Protein AF-A0A2G9YTM8-F1 (afdb_monomer)

Organism: NCBI:txid1974723

Mean predicted aligned error: 4.41 Å

Sequence (89 aa):
MRIKESKNLTYTKTPFDYFEPWEKVEPEKCILEDFHSLNAKLELIFKNGTHGFIEAKNREGGLEIDKLEEGLKNFIDRTYEDILNTNIL

Radius of gyration: 12.07 Å; Cα contacts (8 Å, |Δi|>4): 171; chains: 1; bounding box: 35×21×29 Å

Folds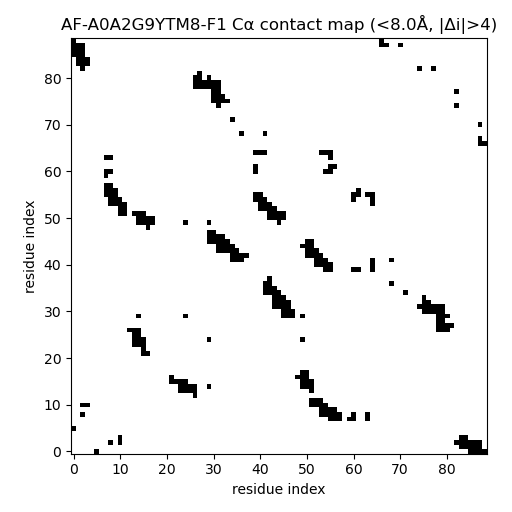eek 3Di:
DFLLPDPFKDKDQFWDAPPDPDDGHHQQPFAFADWDDDQQKIWTAGPVRTIMMMGTPDPVSSVVVVLLVVQCVVRHRHTSVCNRGDDSD

pLDDT: mean 88.09, std 9.7, range [51.0, 96.62]

Structure (mmCIF, N/CA/C/O backbone):
data_AF-A0A2G9YTM8-F1
#
_entry.id   AF-A0A2G9YTM8-F1
#
loop_
_atom_site.group_PDB
_atom_site.id
_atom_site.type_symbol
_atom_site.label_atom_id
_atom_site.label_alt_id
_atom_site.label_comp_id
_atom_site.label_asym_id
_atom_site.label_entity_id
_atom_site.label_seq_id
_atom_site.pdbx_PDB_ins_code
_atom_site.Cartn_x
_atom_site.Cartn_y
_atom_site.Cartn_z
_atom_site.occupancy
_atom_site.B_iso_or_equiv
_atom_site.auth_seq_id
_atom_site.auth_comp_id
_atom_site.auth_asym_id
_atom_site.auth_atom_id
_atom_site.pdbx_PDB_model_num
ATOM 1 N N . MET A 1 1 ? -12.780 5.246 3.028 1.00 66.12 1 MET A N 1
ATOM 2 C CA . MET A 1 1 ? -11.666 5.887 3.775 1.00 66.12 1 MET A CA 1
ATOM 3 C C . MET A 1 1 ? -10.381 5.648 2.999 1.00 66.12 1 MET A C 1
ATOM 5 O O . MET A 1 1 ? -10.219 4.538 2.499 1.00 66.12 1 MET A O 1
ATOM 9 N N . ARG A 1 2 ? -9.498 6.648 2.873 1.00 83.00 2 ARG A N 1
ATOM 10 C CA . ARG A 1 2 ? -8.199 6.476 2.201 1.00 83.00 2 ARG A CA 1
ATOM 11 C C . ARG A 1 2 ? -7.177 5.832 3.130 1.00 83.00 2 ARG A C 1
ATOM 13 O O . ARG A 1 2 ? -7.165 6.151 4.318 1.00 83.00 2 ARG A O 1
ATOM 20 N N . ILE A 1 3 ? -6.267 5.016 2.593 1.00 84.31 3 ILE A N 1
ATOM 21 C CA . ILE A 1 3 ? -5.191 4.381 3.382 1.00 84.31 3 ILE A CA 1
ATOM 22 C C . ILE A 1 3 ? -4.376 5.443 4.124 1.00 84.31 3 ILE A C 1
ATOM 24 O O . ILE A 1 3 ? -4.139 5.323 5.325 1.00 84.31 3 ILE A O 1
ATOM 28 N N . LYS A 1 4 ? -4.024 6.536 3.433 1.00 85.62 4 LYS A N 1
ATOM 29 C CA . LYS A 1 4 ? -3.229 7.629 4.011 1.00 85.62 4 LYS A CA 1
ATOM 30 C C . LYS A 1 4 ? -3.914 8.383 5.160 1.00 85.62 4 LYS A C 1
ATOM 32 O O . LYS A 1 4 ? -3.238 9.072 5.918 1.00 85.62 4 LYS A O 1
ATOM 37 N N . GLU A 1 5 ? -5.237 8.273 5.264 1.00 87.50 5 GLU A N 1
ATOM 38 C CA . GLU A 1 5 ? -6.073 8.930 6.276 1.00 87.50 5 GLU A CA 1
ATOM 39 C C . GLU A 1 5 ? -6.473 7.963 7.405 1.00 87.50 5 GLU A C 1
ATOM 41 O O . GLU A 1 5 ? -7.016 8.400 8.422 1.00 87.50 5 GLU A O 1
ATOM 46 N N . SER A 1 6 ? -6.200 6.659 7.263 1.00 88.75 6 SER A N 1
ATOM 47 C CA . SER A 1 6 ? -6.535 5.673 8.286 1.00 88.75 6 SER A CA 1
ATOM 48 C C . SER A 1 6 ? -5.683 5.865 9.540 1.00 88.75 6 SER A C 1
ATOM 50 O O . SER A 1 6 ? -4.451 5.819 9.514 1.00 88.75 6 SER A O 1
ATOM 52 N N . LYS A 1 7 ? -6.349 6.004 10.689 1.00 92.88 7 LYS A N 1
ATOM 53 C CA . LYS A 1 7 ? -5.693 5.946 12.006 1.00 92.88 7 LYS A CA 1
ATOM 54 C C . LYS A 1 7 ? -5.278 4.519 12.394 1.00 92.88 7 LYS A C 1
ATOM 56 O O . LYS A 1 7 ? -4.442 4.356 13.283 1.00 92.88 7 LYS A O 1
ATOM 61 N N . ASN A 1 8 ? -5.851 3.511 11.733 1.00 93.69 8 ASN A N 1
ATOM 62 C CA . ASN A 1 8 ? -5.705 2.092 12.053 1.00 93.69 8 ASN A CA 1
ATOM 63 C C . ASN A 1 8 ? -4.630 1.395 11.210 1.00 93.69 8 ASN A C 1
ATOM 65 O O . ASN A 1 8 ? -4.202 0.300 11.572 1.00 93.69 8 ASN A O 1
ATOM 69 N N . LEU A 1 9 ? -4.157 2.038 10.140 1.00 93.19 9 LEU A N 1
ATOM 70 C CA . LEU A 1 9 ? -3.115 1.519 9.257 1.00 93.19 9 LEU A CA 1
ATOM 71 C C . LEU A 1 9 ? -1.824 2.337 9.361 1.00 93.19 9 LEU A C 1
ATOM 73 O O . LEU A 1 9 ? -1.823 3.532 9.682 1.00 93.19 9 LEU A O 1
ATOM 77 N N . THR A 1 10 ? -0.699 1.686 9.094 1.00 94.31 10 THR A N 1
ATOM 78 C CA . THR A 1 10 ? 0.559 2.324 8.694 1.00 94.31 10 THR A CA 1
ATOM 79 C C . THR A 1 10 ? 0.912 1.869 7.287 1.00 94.31 10 THR A C 1
ATOM 81 O O . THR A 1 10 ? 0.482 0.804 6.857 1.00 94.31 10 THR A O 1
ATOM 84 N N . TYR A 1 11 ? 1.682 2.672 6.565 1.00 92.81 11 TYR A N 1
ATOM 85 C CA . TYR A 1 11 ? 2.140 2.320 5.230 1.00 92.81 11 TYR A CA 1
ATOM 86 C C . TYR A 1 11 ? 3.543 2.862 4.969 1.00 92.81 11 TYR A C 1
ATOM 88 O O . TYR A 1 11 ? 3.980 3.847 5.578 1.00 92.81 11 TYR A O 1
ATOM 96 N N . THR A 1 12 ? 4.246 2.230 4.037 1.00 91.50 12 THR A N 1
ATOM 97 C CA . THR A 1 12 ? 5.543 2.703 3.559 1.00 91.50 12 THR A CA 1
ATOM 98 C C . THR A 1 12 ? 5.343 3.963 2.724 1.00 91.50 12 THR A C 1
ATOM 100 O O . THR A 1 12 ? 4.692 3.915 1.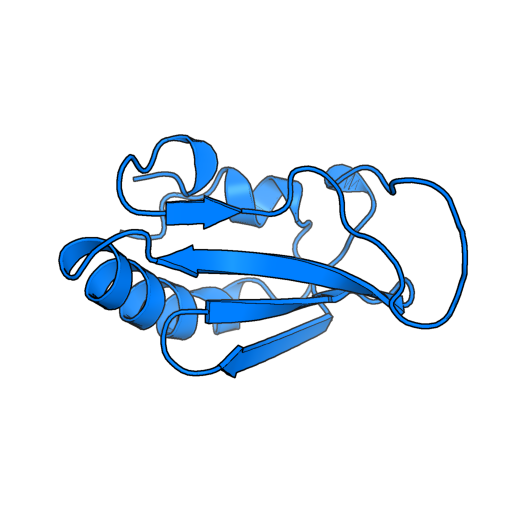688 1.00 91.50 12 THR A O 1
ATOM 103 N N . LYS A 1 13 ? 5.918 5.099 3.131 1.00 87.00 13 LYS A N 1
ATOM 104 C CA . LYS A 1 13 ? 5.750 6.375 2.404 1.00 87.00 13 LYS A CA 1
ATOM 105 C C . LYS A 1 13 ? 6.346 6.370 0.992 1.00 87.00 13 LYS A C 1
ATOM 107 O O . LYS A 1 13 ? 5.841 7.075 0.132 1.00 87.00 13 LYS A O 1
ATOM 112 N N . THR A 1 14 ? 7.409 5.601 0.780 1.00 86.19 14 THR A N 1
ATOM 113 C CA . THR A 1 14 ? 8.143 5.479 -0.487 1.00 86.19 14 THR A CA 1
ATOM 114 C C . THR A 1 14 ? 8.615 4.034 -0.642 1.00 86.19 14 THR A C 1
ATOM 116 O O . THR A 1 14 ? 9.301 3.561 0.272 1.00 86.19 14 THR A O 1
ATOM 119 N N . PRO A 1 15 ? 8.272 3.331 -1.731 1.00 85.44 15 PRO A N 1
ATOM 120 C CA . PRO A 1 15 ? 8.750 1.973 -1.969 1.00 85.44 15 PRO A CA 1
ATOM 121 C C . PRO A 1 15 ? 10.278 1.874 -2.025 1.00 85.44 15 PRO A C 1
ATOM 123 O O . PRO A 1 15 ? 10.970 2.856 -2.314 1.00 85.44 15 PRO A O 1
ATOM 126 N N . PHE A 1 16 ? 10.792 0.686 -1.717 1.00 88.06 16 PHE A N 1
ATOM 127 C CA . PHE A 1 16 ? 12.223 0.376 -1.697 1.00 88.06 16 PHE A CA 1
ATOM 128 C C . PHE A 1 16 ? 12.481 -1.052 -2.190 1.00 88.06 16 PHE A C 1
ATOM 130 O O . PHE A 1 16 ? 11.583 -1.889 -2.141 1.00 88.06 16 PHE A O 1
ATOM 137 N N . ASP A 1 17 ? 13.690 -1.324 -2.675 1.00 82.44 17 ASP A N 1
ATOM 138 C CA . ASP A 1 17 ? 14.124 -2.674 -3.056 1.00 82.44 17 ASP A CA 1
ATOM 139 C C . ASP A 1 17 ? 14.623 -3.442 -1.815 1.00 82.44 17 ASP A C 1
ATOM 141 O O . ASP A 1 17 ? 15.246 -2.868 -0.920 1.00 82.44 17 ASP A O 1
ATOM 145 N N . TYR A 1 18 ? 14.335 -4.740 -1.741 1.00 73.38 18 TYR A N 1
ATOM 146 C CA . TYR A 1 18 ? 14.821 -5.627 -0.683 1.00 73.38 18 TYR A CA 1
ATOM 147 C C . TYR A 1 18 ? 16.299 -5.995 -0.824 1.00 73.38 18 TYR A C 1
ATOM 149 O O . TYR A 1 18 ? 16.954 -6.275 0.184 1.00 73.38 18 TYR A O 1
ATOM 157 N N . PHE A 1 19 ? 16.805 -6.055 -2.057 1.00 67.50 19 PHE A N 1
ATOM 158 C CA . PHE A 1 19 ? 18.106 -6.650 -2.366 1.00 67.50 19 PHE A CA 1
ATOM 159 C C . PHE A 1 19 ? 19.200 -5.622 -2.645 1.00 67.50 19 PHE A C 1
ATOM 161 O O . PHE A 1 19 ? 20.377 -5.985 -2.664 1.00 67.50 19 PHE A O 1
ATOM 168 N N . GLU A 1 20 ? 18.840 -4.350 -2.804 1.00 59.28 20 GLU A N 1
ATOM 169 C CA . GLU A 1 20 ? 19.778 -3.292 -3.155 1.00 59.28 20 GLU A CA 1
ATOM 170 C C . GLU A 1 20 ? 19.793 -2.132 -2.143 1.00 59.28 20 GLU A C 1
ATOM 172 O O . GLU A 1 20 ? 18.755 -1.730 -1.614 1.00 59.28 20 GLU A O 1
ATOM 177 N N . PRO A 1 21 ? 20.972 -1.550 -1.859 1.00 51.00 21 PRO A N 1
ATOM 178 C CA . PRO A 1 21 ? 21.126 -0.497 -0.865 1.00 51.00 21 PRO A CA 1
ATOM 179 C C . PRO A 1 21 ? 20.796 0.888 -1.454 1.00 51.00 21 PRO A C 1
ATOM 181 O O . PRO A 1 21 ? 21.664 1.756 -1.437 1.00 51.00 21 PRO A O 1
ATOM 184 N N . TRP A 1 22 ? 19.594 1.124 -2.003 1.00 59.28 22 TRP A N 1
ATOM 185 C CA . TRP A 1 22 ? 19.336 2.372 -2.748 1.00 59.28 22 TRP A CA 1
ATOM 186 C C . TRP A 1 22 ? 17.977 3.053 -2.556 1.00 59.28 22 TRP A C 1
ATOM 188 O O . TRP A 1 22 ? 17.074 2.594 -1.862 1.00 59.28 22 TRP A O 1
ATOM 198 N N . GLU A 1 23 ? 17.975 4.259 -3.127 1.00 64.69 23 GLU A N 1
ATOM 199 C CA . GLU A 1 23 ? 17.119 5.424 -2.964 1.00 64.69 23 GLU A CA 1
ATOM 200 C C . GLU A 1 23 ? 15.617 5.140 -2.921 1.00 64.69 23 GLU A C 1
ATOM 202 O O . GLU A 1 23 ? 15.074 4.289 -3.619 1.00 64.69 23 GLU A O 1
ATOM 207 N N . LYS A 1 24 ? 14.928 5.942 -2.106 1.00 76.38 24 LYS A N 1
ATOM 208 C CA . LYS A 1 24 ? 13.468 5.976 -2.039 1.00 76.38 24 LYS A CA 1
ATOM 209 C C . LYS A 1 24 ? 12.898 6.261 -3.428 1.00 76.38 24 LYS A C 1
ATOM 211 O O . LYS A 1 24 ? 13.223 7.293 -4.013 1.00 76.38 24 LYS A O 1
ATOM 216 N N . VAL A 1 25 ? 12.018 5.391 -3.918 1.00 83.94 25 VAL A N 1
ATOM 217 C CA . VAL A 1 25 ? 11.288 5.630 -5.168 1.00 83.94 25 VAL A CA 1
ATOM 218 C C . VAL A 1 25 ? 9.967 6.324 -4.853 1.00 83.94 25 VAL A C 1
ATOM 220 O O . VAL A 1 25 ? 9.271 5.975 -3.898 1.00 83.94 25 VAL A O 1
ATOM 223 N N . GLU A 1 26 ? 9.627 7.341 -5.642 1.00 89.06 26 GLU A N 1
ATOM 224 C CA . GLU A 1 26 ? 8.383 8.088 -5.459 1.00 89.06 26 GLU A CA 1
ATOM 225 C C . GLU A 1 26 ? 7.150 7.210 -5.765 1.00 89.06 26 GLU A C 1
ATOM 227 O O . GLU A 1 26 ? 7.165 6.458 -6.749 1.00 89.06 26 GLU A O 1
ATOM 232 N N . PRO A 1 27 ? 6.059 7.302 -4.975 1.00 90.75 27 PRO A N 1
ATOM 233 C CA . PRO A 1 27 ? 4.861 6.471 -5.148 1.00 90.75 27 PRO A CA 1
ATOM 234 C C . PRO A 1 27 ? 4.221 6.523 -6.544 1.00 90.75 27 PRO A C 1
ATOM 236 O O . PRO A 1 27 ? 3.730 5.507 -7.032 1.00 90.75 27 PRO A O 1
ATOM 239 N N . GLU A 1 28 ? 4.261 7.673 -7.217 1.00 93.31 28 GLU A N 1
ATOM 240 C CA . GLU A 1 28 ? 3.723 7.864 -8.575 1.00 93.31 28 GLU A CA 1
ATOM 241 C C . GLU A 1 28 ? 4.446 7.017 -9.644 1.00 93.31 28 GLU A C 1
ATOM 243 O O . GLU A 1 28 ? 3.887 6.726 -10.700 1.00 93.31 28 GLU A O 1
ATOM 248 N N . LYS A 1 29 ? 5.686 6.582 -9.370 1.00 92.81 29 LYS A N 1
ATOM 249 C CA . LYS A 1 29 ? 6.517 5.778 -10.286 1.00 92.81 29 LYS A CA 1
ATOM 250 C C . LYS A 1 29 ? 6.409 4.273 -10.039 1.00 92.81 29 LYS A C 1
ATOM 252 O O . LYS A 1 29 ? 7.056 3.492 -10.734 1.00 92.81 29 LYS A O 1
ATOM 257 N N . CYS A 1 30 ? 5.632 3.862 -9.041 1.00 94.25 30 CYS A N 1
ATOM 258 C CA . CYS A 1 30 ? 5.531 2.475 -8.607 1.00 94.25 30 CYS A CA 1
ATOM 259 C C . CYS A 1 30 ? 4.189 1.901 -9.064 1.00 94.25 30 CYS A C 1
ATOM 261 O O . CYS A 1 30 ? 3.155 2.250 -8.506 1.00 94.25 30 CYS A O 1
ATOM 263 N N . ILE A 1 31 ? 4.196 1.055 -10.095 1.00 96.44 31 ILE A N 1
ATOM 264 C CA . ILE A 1 31 ? 2.985 0.432 -10.653 1.00 96.44 31 ILE A CA 1
ATOM 265 C C . ILE A 1 31 ? 2.812 -0.953 -10.041 1.00 96.44 31 ILE A C 1
ATOM 267 O O . ILE A 1 31 ? 3.741 -1.758 -10.120 1.00 96.44 31 ILE A O 1
ATOM 271 N N . LEU A 1 32 ? 1.648 -1.224 -9.447 1.00 96.25 32 LEU A N 1
ATOM 272 C CA . LEU A 1 32 ? 1.356 -2.497 -8.790 1.00 96.25 32 LEU A CA 1
ATOM 273 C C . LEU A 1 32 ? 1.366 -3.643 -9.804 1.00 96.25 32 LEU A C 1
ATOM 275 O O . LEU A 1 32 ? 0.641 -3.610 -10.801 1.00 96.25 32 LEU A O 1
ATOM 279 N N . GLU A 1 33 ? 2.196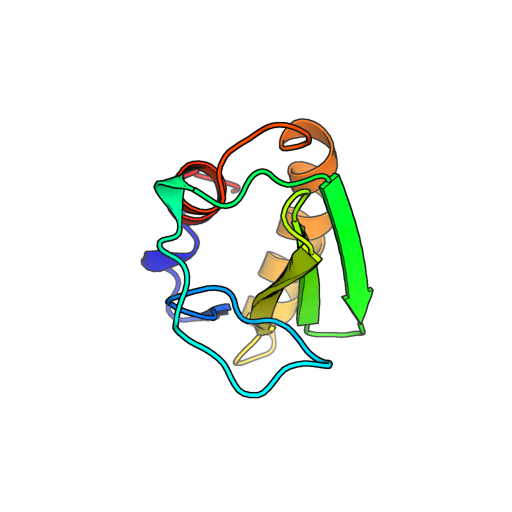 -4.642 -9.524 1.00 96.62 33 GLU A N 1
ATOM 280 C CA . GLU A 1 33 ? 2.307 -5.883 -10.287 1.00 96.62 33 GLU A CA 1
ATOM 281 C C . GLU A 1 33 ? 1.613 -7.036 -9.568 1.00 96.62 33 GLU A C 1
ATOM 283 O O . GLU A 1 33 ? 0.816 -7.746 -10.176 1.00 96.62 33 GLU A O 1
ATOM 288 N N . ASP A 1 34 ? 1.889 -7.189 -8.274 1.00 96.50 34 ASP A N 1
ATOM 289 C CA . ASP A 1 34 ? 1.346 -8.252 -7.433 1.00 96.50 34 ASP A CA 1
ATOM 290 C C . ASP A 1 34 ? 1.253 -7.777 -5.974 1.00 96.50 34 ASP A C 1
ATOM 292 O O . ASP A 1 34 ? 1.807 -6.738 -5.601 1.00 96.50 34 ASP A O 1
ATOM 296 N N . PHE A 1 35 ? 0.535 -8.512 -5.132 1.00 95.56 35 PHE A N 1
ATOM 297 C CA . PHE A 1 35 ? 0.482 -8.248 -3.699 1.00 95.56 35 PHE A CA 1
ATOM 298 C C . PHE A 1 35 ? 0.258 -9.530 -2.906 1.00 95.56 35 PHE A C 1
ATOM 300 O O . PHE A 1 35 ? -0.546 -10.381 -3.288 1.00 95.56 35 PHE A O 1
ATOM 307 N N . HIS A 1 36 ? 0.921 -9.647 -1.757 1.00 94.81 36 HIS A N 1
ATOM 308 C CA . HIS A 1 36 ? 0.806 -10.813 -0.882 1.00 94.81 36 HIS A CA 1
ATOM 309 C C . HIS A 1 36 ? 0.282 -10.416 0.495 1.00 94.81 36 HIS A C 1
ATOM 311 O O . HIS A 1 36 ? 0.695 -9.416 1.088 1.00 94.81 36 HIS A O 1
ATOM 317 N N . SER A 1 37 ? -0.629 -11.238 1.012 1.00 92.69 37 SER A N 1
ATOM 318 C CA . SER A 1 37 ? -1.143 -11.120 2.372 1.00 92.69 37 SER A CA 1
ATOM 319 C C . SER A 1 37 ? -0.227 -11.859 3.343 1.00 92.69 37 SER A C 1
ATOM 321 O O . SER A 1 37 ? 0.061 -13.047 3.185 1.00 92.69 37 SER A O 1
ATOM 323 N N . LEU A 1 38 ? 0.259 -11.139 4.349 1.00 87.94 38 LEU A N 1
ATOM 324 C CA . LEU A 1 38 ? 1.206 -11.602 5.359 1.00 87.94 38 LEU A CA 1
ATOM 325 C C . LEU A 1 38 ? 0.635 -11.326 6.755 1.00 87.94 38 LEU A C 1
ATOM 327 O O . LEU A 1 38 ? 1.122 -10.476 7.503 1.00 87.94 38 LEU A O 1
ATOM 331 N N . ASN A 1 39 ? -0.405 -12.069 7.132 1.00 83.50 39 ASN A N 1
ATOM 332 C CA . ASN A 1 39 ? -1.168 -11.859 8.367 1.00 83.50 39 ASN A CA 1
ATOM 333 C C . ASN A 1 39 ? -1.785 -10.446 8.424 1.00 83.50 39 ASN A C 1
ATOM 335 O O . ASN A 1 39 ? -2.714 -10.139 7.697 1.00 83.50 39 ASN A O 1
ATOM 339 N N . ALA A 1 40 ? -1.269 -9.572 9.292 1.00 87.38 40 ALA A N 1
ATOM 340 C CA . ALA A 1 40 ? -1.769 -8.215 9.518 1.00 87.38 40 ALA A CA 1
ATOM 341 C C . ALA A 1 40 ? -1.100 -7.167 8.605 1.00 87.38 40 ALA A C 1
ATOM 343 O O . ALA A 1 40 ? -1.046 -5.979 8.940 1.00 87.38 40 ALA A O 1
ATOM 344 N N . LYS A 1 41 ? -0.525 -7.622 7.491 1.00 93.69 41 LYS A N 1
ATOM 345 C CA . LYS A 1 41 ? 0.329 -6.853 6.594 1.00 93.69 41 LYS A CA 1
ATOM 346 C C . LYS A 1 41 ? 0.042 -7.241 5.152 1.00 93.69 41 LYS A C 1
ATOM 348 O O . LYS A 1 41 ? -0.081 -8.420 4.848 1.00 93.69 41 LYS A O 1
ATOM 353 N N . LEU A 1 42 ? 0.012 -6.249 4.277 1.00 94.50 42 LEU A N 1
ATOM 354 C CA . LEU A 1 42 ? 0.038 -6.413 2.834 1.00 94.50 42 LEU A CA 1
ATOM 355 C C . LEU A 1 42 ? 1.400 -5.974 2.323 1.00 94.50 42 LEU A C 1
ATOM 357 O O . LEU A 1 42 ? 1.856 -4.862 2.608 1.00 94.50 42 LEU A O 1
ATOM 361 N N . GLU A 1 43 ? 2.037 -6.862 1.580 1.00 95.44 43 GLU A N 1
ATOM 362 C CA . GLU A 1 43 ? 3.180 -6.552 0.741 1.00 95.44 43 GLU A CA 1
ATOM 363 C C . GLU A 1 43 ? 2.686 -6.222 -0.663 1.00 95.44 43 GLU A C 1
ATOM 365 O O . GLU A 1 43 ? 1.916 -6.978 -1.246 1.00 95.44 43 GLU A O 1
ATOM 370 N N . LEU A 1 44 ? 3.117 -5.082 -1.188 1.00 95.19 44 LEU A N 1
ATOM 371 C CA . LEU A 1 44 ? 2.849 -4.633 -2.546 1.00 95.19 44 LEU A CA 1
ATOM 372 C C . LEU A 1 44 ? 4.134 -4.777 -3.350 1.00 95.19 44 LEU A C 1
ATOM 374 O O . LEU A 1 44 ? 5.155 -4.208 -2.964 1.00 95.19 44 LEU A O 1
ATOM 378 N N . ILE A 1 45 ? 4.066 -5.502 -4.457 1.00 95.44 45 ILE A N 1
ATOM 379 C CA . ILE A 1 45 ? 5.181 -5.747 -5.368 1.00 95.44 45 ILE A CA 1
ATOM 380 C C . ILE A 1 45 ? 4.939 -4.899 -6.612 1.00 95.44 45 ILE A C 1
ATOM 382 O O . ILE A 1 45 ? 3.872 -4.964 -7.232 1.00 95.44 45 ILE A O 1
ATOM 386 N N . PHE A 1 46 ? 5.912 -4.064 -6.960 1.00 95.12 46 PHE A N 1
ATOM 387 C CA . PHE A 1 46 ? 5.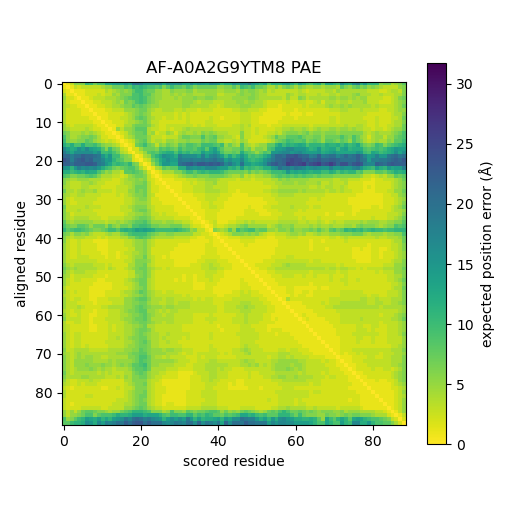804 -3.138 -8.080 1.00 95.12 46 PHE A CA 1
ATOM 388 C C . PHE A 1 46 ? 6.666 -3.591 -9.262 1.00 95.12 46 PHE A C 1
ATOM 390 O O . PHE A 1 46 ? 7.758 -4.121 -9.079 1.00 95.12 46 PHE A O 1
ATOM 397 N N . LYS A 1 47 ? 6.233 -3.271 -10.490 1.00 95.06 47 LYS A N 1
ATOM 398 C CA . LYS A 1 47 ? 6.919 -3.661 -11.745 1.00 95.06 47 LYS A CA 1
ATOM 399 C C . LYS A 1 47 ? 8.367 -3.186 -11.869 1.00 95.06 47 LYS A C 1
ATOM 401 O O . LYS A 1 47 ? 9.117 -3.663 -12.713 1.00 95.06 47 LYS A O 1
ATOM 406 N N . ASN A 1 48 ? 8.744 -2.177 -11.088 1.00 91.25 48 ASN A N 1
ATOM 407 C CA . ASN A 1 48 ? 10.105 -1.651 -11.034 1.00 91.25 48 ASN A CA 1
ATOM 408 C C . ASN A 1 48 ? 11.008 -2.438 -10.062 1.00 91.25 48 ASN A C 1
ATOM 410 O O . ASN A 1 48 ? 12.119 -1.989 -9.801 1.00 91.25 48 ASN A O 1
ATOM 414 N N . GLY A 1 49 ? 10.529 -3.559 -9.509 1.00 90.06 49 GLY A N 1
ATOM 415 C CA . GLY A 1 49 ? 11.237 -4.389 -8.534 1.00 90.06 49 GLY A CA 1
ATOM 416 C C . GLY A 1 49 ? 11.172 -3.874 -7.094 1.00 90.06 49 GLY A C 1
ATOM 417 O O . GLY A 1 49 ? 11.691 -4.526 -6.197 1.00 90.06 49 GLY A O 1
ATOM 418 N N . THR A 1 50 ? 10.542 -2.719 -6.842 1.00 92.19 50 THR A N 1
ATOM 419 C CA . THR A 1 50 ? 10.410 -2.185 -5.479 1.00 92.19 50 THR A CA 1
ATOM 420 C C . THR A 1 50 ? 9.200 -2.755 -4.750 1.00 92.19 50 THR A C 1
ATOM 422 O O . THR A 1 50 ? 8.256 -3.261 -5.358 1.00 92.19 50 THR A O 1
ATOM 425 N N . HIS A 1 51 ? 9.224 -2.631 -3.425 1.00 93.50 51 HIS A N 1
ATOM 426 C CA . HIS A 1 51 ? 8.212 -3.156 -2.525 1.00 93.50 51 HIS A CA 1
ATOM 427 C C . HIS A 1 51 ? 7.640 -2.052 -1.628 1.00 93.50 51 HIS A C 1
ATOM 429 O O . HIS A 1 51 ? 8.337 -1.130 -1.186 1.00 93.50 51 HIS A O 1
ATOM 435 N N . GLY A 1 52 ? 6.343 -2.146 -1.352 1.00 93.31 52 GLY A N 1
ATOM 436 C CA . GLY A 1 52 ? 5.601 -1.287 -0.432 1.00 93.31 52 GLY A CA 1
ATOM 437 C C . GLY A 1 52 ? 4.873 -2.120 0.615 1.00 93.31 52 GLY A C 1
ATOM 438 O O . GLY A 1 52 ? 4.572 -3.285 0.387 1.00 93.31 52 GLY A O 1
ATOM 439 N N . PHE A 1 53 ? 4.566 -1.523 1.766 1.00 93.94 53 PHE A N 1
ATOM 440 C CA . PHE A 1 53 ? 3.846 -2.218 2.833 1.00 93.94 53 PHE A CA 1
ATOM 441 C C . PHE A 1 53 ? 2.684 -1.400 3.347 1.00 93.94 53 PHE A C 1
ATOM 443 O O . PHE A 1 53 ? 2.797 -0.181 3.479 1.00 93.94 53 PHE A O 1
ATOM 450 N N . ILE A 1 54 ? 1.602 -2.092 3.690 1.00 94.00 54 ILE A N 1
ATOM 451 C CA . ILE A 1 54 ? 0.482 -1.560 4.462 1.00 94.00 54 ILE A CA 1
ATOM 452 C C . ILE A 1 54 ? 0.252 -2.521 5.628 1.00 94.00 54 ILE A C 1
ATOM 454 O O . ILE A 1 54 ? 0.123 -3.720 5.420 1.00 94.00 54 ILE A O 1
ATOM 458 N N . GLU A 1 55 ? 0.224 -2.021 6.858 1.00 94.88 55 GLU A N 1
ATOM 459 C CA . GLU A 1 55 ? 0.163 -2.846 8.069 1.00 94.88 55 GLU A CA 1
ATOM 460 C C . GLU A 1 55 ? -0.904 -2.331 9.037 1.00 94.88 55 GLU A C 1
ATOM 462 O O . GLU A 1 55 ? -1.080 -1.120 9.214 1.00 94.88 55 GLU A O 1
ATOM 467 N N . ALA A 1 56 ? -1.589 -3.251 9.712 1.00 95.12 56 ALA A N 1
ATOM 468 C CA . ALA A 1 56 ? -2.537 -2.925 10.766 1.00 95.12 56 ALA A CA 1
ATOM 469 C C . ALA A 1 56 ? -1.823 -2.520 12.066 1.00 95.12 56 ALA A C 1
ATOM 471 O O . ALA A 1 56 ? -0.951 -3.223 12.570 1.00 95.12 56 ALA A O 1
ATOM 472 N N . LYS A 1 57 ? -2.257 -1.412 12.674 1.00 94.69 57 LYS A N 1
ATOM 473 C CA . LYS A 1 57 ? -1.784 -0.954 13.995 1.00 94.69 57 LYS A CA 1
ATOM 474 C C . LYS A 1 57 ? -2.548 -1.581 15.159 1.00 94.69 57 LYS A C 1
ATOM 476 O O . LYS A 1 57 ? -2.083 -1.557 16.295 1.00 94.69 57 LYS A O 1
ATOM 481 N N . ASN A 1 58 ? -3.767 -2.045 14.906 1.00 93.50 58 ASN A N 1
ATOM 482 C CA . ASN A 1 58 ? -4.691 -2.549 15.913 1.00 93.50 58 ASN A CA 1
ATOM 483 C C . ASN A 1 58 ? -5.677 -3.546 15.279 1.00 93.50 58 ASN A C 1
ATOM 485 O O . ASN A 1 58 ? -5.633 -3.808 14.078 1.00 93.50 58 ASN A O 1
ATOM 489 N N . ARG A 1 59 ? -6.590 -4.093 16.092 1.00 91.50 59 ARG A N 1
ATOM 490 C CA . ARG A 1 59 ? -7.588 -5.074 15.637 1.00 91.50 59 ARG A CA 1
ATOM 491 C C . ARG A 1 59 ? -8.510 -4.536 14.536 1.00 91.50 59 ARG A C 1
ATOM 493 O O . ARG A 1 59 ? -8.866 -5.290 13.640 1.00 91.50 59 ARG A O 1
ATOM 500 N N . GLU A 1 60 ? -8.892 -3.261 14.596 1.00 92.00 60 GLU A N 1
ATOM 501 C CA . GLU A 1 60 ? -9.714 -2.626 13.553 1.00 92.00 60 GLU A CA 1
ATOM 502 C C . GLU A 1 60 ? -8.940 -2.513 12.234 1.00 92.00 60 GLU A C 1
ATOM 504 O O . GLU A 1 60 ? -9.500 -2.766 11.174 1.00 92.00 60 GLU A O 1
ATOM 509 N N . GLY A 1 61 ? -7.638 -2.227 12.304 1.00 91.81 61 GLY A N 1
ATOM 510 C CA . GLY A 1 61 ? -6.747 -2.213 11.147 1.00 91.81 61 GLY A CA 1
ATOM 511 C C . GLY A 1 61 ? -6.654 -3.570 10.456 1.00 91.81 61 GLY A C 1
ATOM 512 O O . GLY A 1 61 ? -6.547 -3.606 9.240 1.00 91.81 61 GLY A O 1
ATOM 513 N N . GLY A 1 62 ? -6.761 -4.678 11.198 1.00 92.12 62 GLY A N 1
ATOM 514 C CA . GLY A 1 62 ? -6.828 -6.017 10.603 1.00 92.12 62 GLY A CA 1
ATOM 515 C C . GLY A 1 62 ? -8.032 -6.169 9.670 1.00 92.12 62 GLY A C 1
ATOM 516 O O . GLY A 1 62 ? -7.879 -6.587 8.532 1.00 92.12 62 GLY A O 1
ATOM 517 N N . LEU A 1 63 ? -9.208 -5.698 10.099 1.00 90.38 63 LEU A N 1
ATOM 518 C CA . LEU A 1 63 ? -10.415 -5.705 9.262 1.00 90.38 63 LEU A CA 1
ATOM 519 C C . LEU A 1 63 ? -10.294 -4.776 8.043 1.00 90.38 63 LEU A C 1
ATOM 521 O O . LEU A 1 63 ? -10.939 -5.006 7.022 1.00 90.38 63 LEU A O 1
ATOM 525 N N . GLU A 1 64 ? -9.524 -3.691 8.155 1.00 91.44 64 GLU A N 1
ATOM 526 C CA . GLU A 1 64 ? -9.219 -2.822 7.015 1.00 91.44 64 GLU A CA 1
ATOM 527 C C . GLU A 1 64 ? -8.260 -3.502 6.032 1.00 91.44 64 GLU A C 1
ATOM 529 O O . GLU A 1 64 ? -8.481 -3.394 4.830 1.00 91.44 64 GLU A O 1
ATOM 534 N N . ILE A 1 65 ? -7.254 -4.236 6.520 1.00 91.94 65 ILE A N 1
ATOM 535 C CA . ILE A 1 65 ? -6.351 -5.047 5.690 1.00 91.94 65 ILE A CA 1
ATOM 536 C C . ILE A 1 65 ? -7.129 -6.112 4.910 1.00 91.94 65 ILE A C 1
ATOM 538 O O . ILE A 1 65 ? -6.955 -6.190 3.697 1.00 91.94 65 ILE A O 1
ATOM 542 N N . ASP A 1 66 ? -8.040 -6.847 5.554 1.00 90.31 66 ASP A N 1
ATOM 543 C CA . ASP A 1 66 ? -8.845 -7.881 4.882 1.00 90.31 66 ASP A CA 1
ATOM 544 C C . ASP A 1 66 ? -9.642 -7.293 3.697 1.00 90.31 66 ASP A C 1
ATOM 546 O O . ASP A 1 66 ? -9.677 -7.846 2.599 1.00 90.31 66 ASP A O 1
ATOM 550 N N . LYS A 1 67 ? -10.238 -6.109 3.888 1.00 89.06 67 LYS A N 1
ATOM 551 C CA . LYS A 1 67 ? -10.977 -5.404 2.826 1.00 89.06 67 LYS A CA 1
ATOM 552 C C . LYS A 1 67 ? -10.062 -4.843 1.739 1.00 89.06 67 LYS A C 1
ATOM 554 O O . LYS A 1 67 ? -10.427 -4.843 0.564 1.00 89.06 67 LYS A O 1
ATOM 559 N N . LEU A 1 68 ? -8.885 -4.349 2.123 1.00 89.56 68 LEU A N 1
ATOM 560 C CA . LEU A 1 68 ? -7.866 -3.891 1.182 1.00 89.56 68 LEU A CA 1
ATOM 561 C C . LEU A 1 68 ? -7.409 -5.032 0.276 1.00 89.56 68 LEU A C 1
ATOM 563 O O . LEU A 1 68 ? -7.312 -4.827 -0.929 1.00 89.56 68 LEU A O 1
ATOM 567 N N . GLU A 1 69 ? -7.183 -6.222 0.831 1.00 91.00 69 GLU A N 1
ATOM 568 C CA . GLU A 1 69 ? -6.783 -7.414 0.082 1.00 91.00 69 GLU A CA 1
ATOM 569 C C . GLU A 1 69 ? -7.815 -7.786 -0.995 1.00 91.00 69 GLU A C 1
ATOM 571 O O . GLU A 1 69 ? -7.462 -8.032 -2.152 1.00 91.00 69 GLU A O 1
ATOM 576 N N . GLU A 1 70 ? -9.106 -7.764 -0.649 1.00 88.38 70 GLU A N 1
ATOM 577 C CA . GLU A 1 70 ? -10.188 -7.999 -1.612 1.00 88.38 70 GLU A CA 1
ATOM 578 C C . GLU A 1 70 ? -10.223 -6.926 -2.711 1.00 88.38 70 GLU A C 1
ATOM 580 O O . GLU A 1 70 ? -10.388 -7.243 -3.894 1.00 88.38 70 GLU A O 1
ATOM 585 N N . GLY A 1 71 ? -10.037 -5.660 -2.329 1.00 87.75 71 GLY A N 1
ATOM 586 C CA . GLY A 1 71 ? -10.067 -4.518 -3.238 1.00 87.75 71 GLY A CA 1
ATOM 587 C C . GLY A 1 71 ? -8.872 -4.453 -4.190 1.00 87.75 71 GLY A C 1
ATOM 588 O O . GLY A 1 71 ? -9.064 -4.132 -5.365 1.00 87.75 71 GLY A O 1
ATOM 589 N N . LEU A 1 72 ? -7.666 -4.788 -3.713 1.00 89.19 72 LEU A N 1
ATOM 590 C CA . LEU A 1 72 ? -6.380 -4.646 -4.416 1.00 89.19 72 LEU A CA 1
ATOM 591 C C . LEU A 1 72 ? -6.312 -5.409 -5.740 1.00 89.19 72 LEU A C 1
ATOM 593 O O . LEU A 1 72 ? -5.619 -4.972 -6.657 1.00 89.19 72 LEU A O 1
ATOM 597 N N . LYS A 1 73 ? -7.107 -6.472 -5.904 1.00 86.94 73 LYS A N 1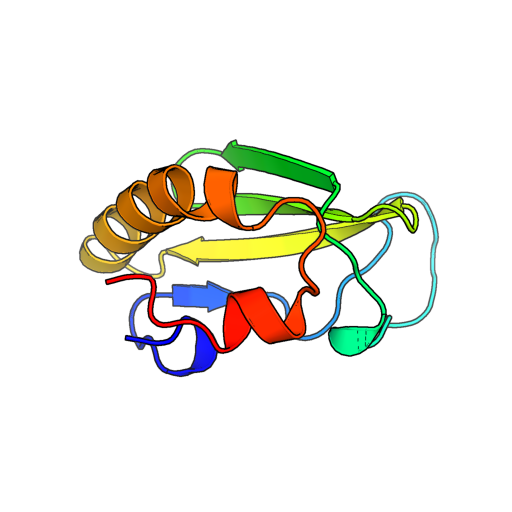
ATOM 598 C CA . LYS A 1 73 ? -7.249 -7.192 -7.184 1.00 86.94 73 LYS A CA 1
ATOM 599 C C . LYS A 1 73 ? -7.672 -6.276 -8.338 1.00 86.94 73 LYS A C 1
ATOM 601 O O . LYS A 1 73 ? -7.320 -6.535 -9.482 1.00 86.94 73 LYS A O 1
ATOM 606 N N . ASN A 1 74 ? -8.386 -5.188 -8.042 1.00 89.56 74 ASN A N 1
ATOM 607 C CA . ASN A 1 74 ? -8.817 -4.191 -9.028 1.00 89.56 74 ASN A CA 1
ATOM 608 C C . ASN A 1 74 ? -7.787 -3.066 -9.259 1.00 89.56 74 ASN A C 1
ATOM 610 O O . ASN A 1 74 ? -8.039 -2.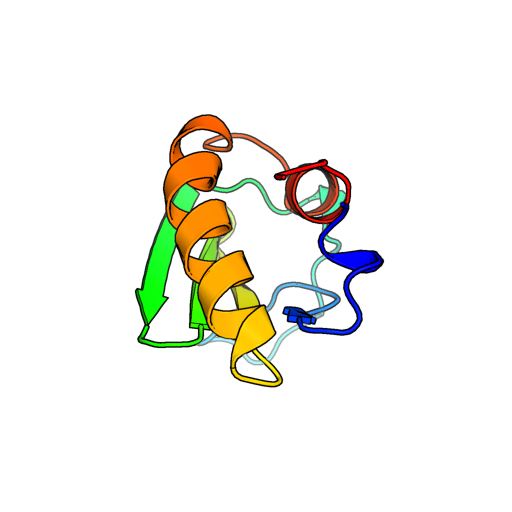163 -10.058 1.00 89.56 74 ASN A O 1
ATOM 614 N N . PHE A 1 75 ? -6.658 -3.092 -8.545 1.00 89.56 75 PHE A N 1
ATOM 615 C CA . PHE A 1 75 ? -5.605 -2.073 -8.589 1.00 89.56 75 PHE A CA 1
ATOM 616 C C . PHE A 1 75 ? -4.323 -2.556 -9.263 1.00 89.56 75 PHE A C 1
ATOM 618 O O . PHE A 1 75 ? -3.349 -1.808 -9.302 1.00 89.56 75 PHE A O 1
ATOM 625 N N . ILE A 1 76 ? -4.313 -3.764 -9.827 1.00 93.25 76 ILE A N 1
ATOM 626 C CA . ILE A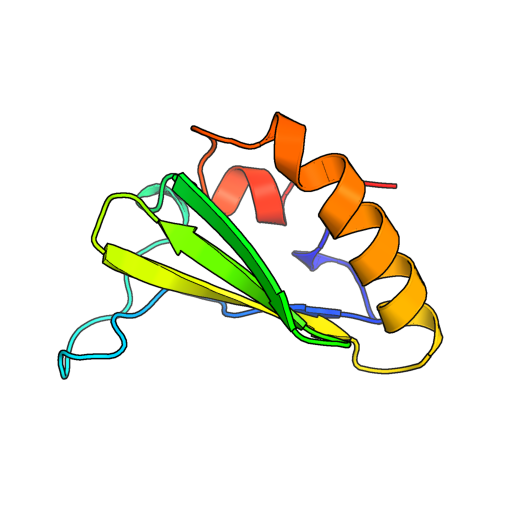 1 76 ? -3.240 -4.170 -10.737 1.00 93.25 76 ILE A CA 1
ATOM 627 C C . ILE A 1 76 ? -3.110 -3.110 -11.840 1.00 93.25 76 ILE A C 1
ATOM 629 O O . ILE A 1 76 ? -4.112 -2.559 -12.304 1.00 93.25 76 ILE A O 1
ATOM 633 N N . ASP A 1 77 ? -1.871 -2.774 -12.198 1.00 94.25 77 ASP A N 1
ATOM 634 C CA . ASP A 1 77 ? -1.515 -1.693 -13.124 1.00 94.25 77 ASP A CA 1
ATOM 635 C C . ASP A 1 77 ? -1.825 -0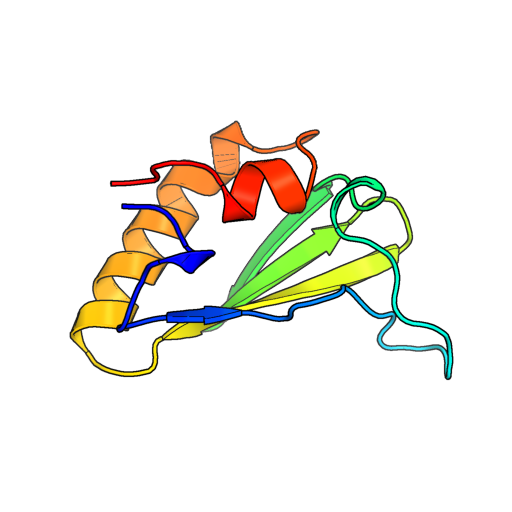.259 -12.644 1.00 94.25 77 ASP A C 1
ATOM 637 O O . ASP A 1 77 ? -1.654 0.697 -13.406 1.00 94.25 77 ASP A O 1
ATOM 641 N N . ARG A 1 78 ? -2.233 -0.061 -11.382 1.00 94.81 78 ARG A N 1
ATOM 642 C CA . ARG A 1 78 ? -2.370 1.274 -10.769 1.00 94.81 78 ARG A CA 1
ATOM 643 C C . ARG A 1 78 ? -1.096 1.704 -10.060 1.00 94.81 78 ARG A C 1
ATOM 645 O O . ARG A 1 78 ? -0.291 0.874 -9.640 1.00 94.81 78 ARG A O 1
ATOM 652 N N . THR A 1 79 ? -0.921 3.016 -9.914 1.00 95.19 79 THR A N 1
ATOM 653 C CA . THR A 1 79 ? 0.225 3.554 -9.177 1.00 95.19 79 THR A CA 1
ATOM 654 C C . THR A 1 79 ? 0.049 3.352 -7.673 1.00 95.19 79 THR A C 1
ATOM 656 O O . THR A 1 79 ? -1.072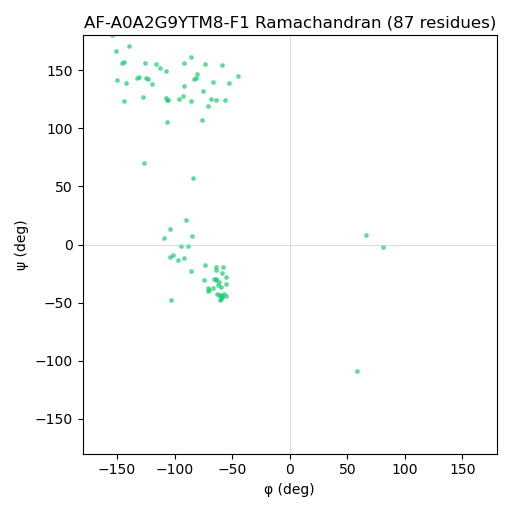 3.272 -7.161 1.00 95.19 79 THR A O 1
ATOM 659 N N . TYR A 1 80 ? 1.151 3.313 -6.929 1.00 94.38 80 TYR A N 1
ATOM 660 C CA . TYR A 1 80 ? 1.093 3.247 -5.475 1.00 94.38 80 TYR A CA 1
ATOM 661 C C . TYR A 1 80 ? 0.412 4.486 -4.889 1.00 94.38 80 TYR A C 1
ATOM 663 O O . TYR A 1 80 ? -0.349 4.380 -3.928 1.00 94.38 80 TYR A O 1
ATOM 671 N N . GLU A 1 81 ? 0.604 5.652 -5.510 1.00 93.56 81 GLU A N 1
ATOM 672 C CA . GLU A 1 81 ? -0.130 6.858 -5.138 1.00 93.56 81 GLU A CA 1
ATOM 673 C C . GLU A 1 81 ? -1.652 6.689 -5.294 1.00 93.56 81 GLU A C 1
ATOM 675 O O . GLU A 1 81 ? -2.399 7.055 -4.381 1.00 93.56 81 GLU A O 1
ATOM 680 N N . ASP A 1 82 ? -2.128 6.086 -6.390 1.00 92.69 82 ASP A N 1
ATOM 681 C CA . ASP A 1 82 ? -3.556 5.794 -6.579 1.00 92.69 82 ASP A CA 1
ATOM 682 C C . ASP A 1 82 ? -4.088 4.890 -5.463 1.00 92.69 82 ASP A C 1
ATOM 684 O O . ASP A 1 82 ? -5.147 5.162 -4.891 1.00 92.69 82 ASP A O 1
ATOM 688 N N . ILE A 1 83 ? -3.339 3.841 -5.110 1.00 91.44 83 ILE A N 1
ATOM 689 C CA . ILE A 1 83 ? -3.704 2.899 -4.042 1.00 91.44 83 ILE A CA 1
ATOM 690 C C . ILE A 1 83 ? -3.821 3.637 -2.703 1.00 91.44 83 ILE A C 1
ATOM 692 O O . ILE A 1 83 ? -4.836 3.521 -2.014 1.00 91.44 83 ILE A O 1
ATOM 696 N N . LEU A 1 84 ? -2.835 4.471 -2.356 1.00 91.69 84 LEU A N 1
ATOM 697 C CA . LEU A 1 84 ? -2.840 5.254 -1.115 1.00 91.69 84 LEU A CA 1
ATOM 698 C C . LEU A 1 84 ? -3.978 6.287 -1.051 1.00 91.69 84 LEU A C 1
ATOM 700 O O . LEU A 1 84 ? -4.456 6.621 0.042 1.00 91.69 84 LEU A O 1
ATOM 704 N N . ASN A 1 85 ? -4.405 6.798 -2.209 1.00 89.81 85 ASN A N 1
ATOM 705 C CA . ASN A 1 85 ? -5.434 7.827 -2.346 1.00 89.81 85 ASN A CA 1
ATOM 706 C C . ASN A 1 85 ? -6.857 7.286 -2.526 1.00 89.81 85 ASN A C 1
ATOM 708 O O . ASN A 1 85 ? -7.815 8.064 -2.427 1.00 89.81 85 ASN A O 1
ATOM 712 N N . THR A 1 86 ? -7.021 5.990 -2.782 1.00 82.00 86 THR A N 1
ATOM 713 C CA . THR A 1 86 ? -8.337 5.423 -3.073 1.00 82.00 86 THR A CA 1
ATOM 714 C C . THR A 1 86 ? -9.133 5.141 -1.802 1.00 82.00 86 THR A C 1
ATOM 716 O O . THR A 1 86 ? -8.596 4.751 -0.766 1.00 82.00 86 THR A O 1
ATOM 719 N N . ASN A 1 87 ? -10.449 5.359 -1.878 1.00 75.38 87 ASN A N 1
ATOM 720 C CA . ASN A 1 87 ? -11.394 4.851 -0.893 1.00 75.38 87 ASN A CA 1
ATOM 721 C C . ASN A 1 87 ? -11.609 3.359 -1.139 1.00 75.38 87 ASN A C 1
ATOM 723 O O . ASN A 1 87 ? -12.264 2.990 -2.108 1.00 75.38 87 ASN A O 1
ATOM 727 N N . ILE A 1 88 ? -11.063 2.527 -0.258 1.00 65.12 88 ILE A N 1
ATOM 728 C CA . ILE A 1 88 ? -11.152 1.061 -0.368 1.00 65.12 88 ILE A CA 1
ATOM 729 C C . ILE A 1 88 ? -12.194 0.503 0.632 1.00 65.12 88 ILE A C 1
ATOM 731 O O . ILE A 1 88 ? -12.290 -0.694 0.870 1.00 65.12 88 ILE A O 1
ATOM 735 N N . LEU A 1 89 ? -13.010 1.399 1.207 1.00 56.75 89 LEU A N 1
ATOM 736 C CA . LEU A 1 89 ? -14.146 1.118 2.093 1.00 56.75 89 LEU A CA 1
ATOM 737 C C . LEU A 1 89 ? -15.386 1.831 1.575 1.00 56.75 89 LEU A C 1
ATOM 739 O O . LEU A 1 89 ? -15.244 3.060 1.339 1.00 56.75 89 LEU A O 1
#

Solvent-accessible surface area (backbone atoms only — not comparable to full-atom values): 4871 Å² total; per-residue (Å²): 82,30,57,80,72,39,90,33,45,48,64,56,87,45,30,36,46,92,89,54,100,62,73,76,39,61,32,78,77,32,34,32,63,49,72,48,82,57,88,56,28,38,42,38,36,22,75,81,67,28,37,35,43,41,33,39,74,46,76,69,14,37,60,50,49,57,43,40,60,68,50,48,74,79,39,58,76,30,33,44,45,55,60,40,65,35,65,63,101

Secondary structure (DSSP, 8-state):
-BGGG-SSEEE-SS-B-SSS---PPPGGG-BEEEEEE-SSEEEEEETTS-EEEEEESSHHHHHHHHHHHHHHTT-TT-BHHHHHHSB--

Nearest PDB structures (foldseek):
  4b6h-assembly1_A  TM=6.309E-01  e=4.384E-01  Homo sapiens
  4b6h-assembly2_B  TM=4.586E-01  e=3.161E-01  Homo sapiens
  1q67-assembly1_B  TM=4.946E-01  e=6.930E-01  Saccharomyces cerevisiae
  3ei3-assembly1_A  TM=3.939E-01  e=5.335E-01  Homo sapiens
  3i7p-assembly1_A  TM=3.923E-01  e=5.695E-01  Homo sapiens